Protein AF-A0A916LVH4-F1 (afdb_monomer)

Mean predicted aligned error: 4.31 Å

Nearest PDB structures (foldseek):
  7zjb-assembly1_B  TM=5.124E-01  e=4.356E-02  Streptomyces coelicolor A3(2)
  6thg-assembly1_C  TM=5.258E-01  e=1.642E-01  Homo sapiens
  3idu-assembly1_A  TM=4.384E-01  e=6.915E-01  Pyrococcus furiosus
  2os7-assembly2_C  TM=3.639E-01  e=1.137E+00  Yersinia pestis

Sequence (114 aa):
MDYAFDAPDSLPAGEVAFGLENRGTVAHELIVVGLRPEADVAEILRRDRADSTWRHLRDAPSGILTADSGVRTPGSLLVNLERGKRYLLLCNFQDSDSALTHLHLGMFRVVSAR

Foldseek 3Di:
DAQADPDDQADAAFKDWAKDFAQDQAKWKKWKKWFDPPDDVVVVLVPVPDPPPCPVGIDPTQDMDIDGHRDIGPGTRIDRGDAFIKMKIATQDARDPPGHGSSNVVYMHIHHHD

Solvent-accessible surface area (backbone atoms only — not comparable to full-atom values): 6441 Å² total; per-residue (Å²): 88,75,44,52,65,94,70,68,67,57,45,66,42,39,82,38,76,45,72,52,71,30,69,25,83,56,67,48,43,46,33,45,27,44,44,41,93,86,46,52,66,73,57,45,70,73,51,60,91,42,90,73,72,50,55,90,35,38,52,76,64,72,52,76,47,68,25,48,51,69,30,62,44,94,61,65,52,72,40,76,34,56,70,78,35,41,31,41,38,36,20,79,50,51,93,44,98,86,50,67,34,32,41,78,67,50,13,45,44,67,29,35,17,83

Secondary structure (DSSP, 8-state):
--S-----SEE-SEEEEE--B--SSS-EEEEEEEBPTT--HHHHHHHTTSTTSSGGGBPPP--EEEE-TTPBPSS-EEEEEPTT-EEEEE---BSSTTSPBTTTTT-EEEEEE-

pLDDT: mean 89.81, std 10.64, range [49.0, 97.81]

Radius of gyration: 13.62 Å; Cα contacts (8 Å, |Δi|>4): 247; chains: 1; bounding box: 35×23×38 Å

Structure (mmCIF, N/CA/C/O backbone):
data_AF-A0A916LVH4-F1
#
_entry.id   AF-A0A916LVH4-F1
#
loop_
_atom_site.group_PDB
_atom_site.id
_atom_site.type_symbol
_atom_site.label_atom_id
_atom_site.label_alt_id
_atom_site.label_comp_id
_atom_site.label_asym_id
_atom_site.label_entity_id
_atom_site.label_seq_id
_atom_site.pdbx_PDB_ins_code
_atom_site.Cartn_x
_atom_site.Cartn_y
_atom_site.Cartn_z
_atom_site.occupancy
_atom_site.B_iso_or_equiv
_atom_site.auth_seq_id
_atom_site.auth_comp_id
_atom_site.auth_asym_id
_atom_site.auth_atom_id
_atom_site.pdbx_PDB_model_num
ATOM 1 N N . MET A 1 1 ? 9.308 -12.349 -3.589 1.00 68.94 1 MET A N 1
ATOM 2 C CA . MET A 1 1 ? 8.190 -12.210 -4.548 1.00 68.94 1 MET A CA 1
ATOM 3 C C . MET A 1 1 ? 8.219 -10.776 -5.002 1.00 68.94 1 MET A C 1
ATOM 5 O O . MET A 1 1 ? 8.328 -9.925 -4.132 1.00 68.94 1 MET A O 1
ATOM 9 N N . ASP A 1 2 ? 8.173 -10.533 -6.306 1.00 85.12 2 ASP A N 1
ATOM 10 C CA . ASP A 1 2 ? 8.327 -9.169 -6.817 1.00 85.12 2 ASP A CA 1
ATOM 11 C C . ASP A 1 2 ? 7.045 -8.339 -6.671 1.00 85.12 2 ASP A C 1
ATOM 13 O O . ASP A 1 2 ? 7.126 -7.174 -6.366 1.00 85.12 2 ASP A O 1
ATOM 17 N N . TYR A 1 3 ? 5.835 -8.889 -6.801 1.00 94.44 3 TYR A N 1
ATOM 18 C CA . TYR A 1 3 ? 4.621 -8.043 -6.828 1.00 94.44 3 TYR A CA 1
ATOM 19 C C . TYR A 1 3 ? 3.544 -8.495 -5.845 1.00 94.44 3 TYR A C 1
ATOM 21 O O . TYR A 1 3 ? 2.362 -8.536 -6.174 1.00 94.44 3 TYR A O 1
ATOM 29 N N . ALA A 1 4 ? 3.943 -8.878 -4.631 1.00 95.38 4 ALA A N 1
ATOM 30 C CA . ALA A 1 4 ? 3.010 -9.303 -3.592 1.00 95.38 4 ALA A CA 1
ATOM 31 C C . ALA A 1 4 ? 3.538 -9.001 -2.188 1.00 95.38 4 ALA A C 1
ATOM 33 O O . ALA A 1 4 ? 4.729 -9.159 -1.914 1.00 95.38 4 ALA A O 1
ATOM 34 N N . PHE A 1 5 ? 2.628 -8.650 -1.279 1.00 96.56 5 PHE A N 1
ATOM 35 C CA . PHE A 1 5 ? 2.920 -8.647 0.151 1.00 96.56 5 PHE A CA 1
ATOM 36 C C . PHE A 1 5 ? 2.623 -10.013 0.761 1.00 96.56 5 PHE A C 1
ATOM 38 O O . PHE A 1 5 ? 1.519 -10.544 0.616 1.00 96.56 5 PHE A O 1
ATOM 45 N N . ASP A 1 6 ? 3.593 -10.532 1.505 1.00 96.00 6 ASP A N 1
ATOM 46 C CA . ASP A 1 6 ? 3.391 -11.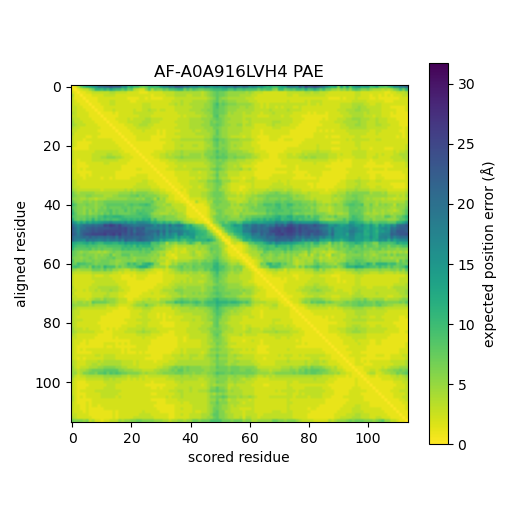630 2.445 1.00 96.00 6 ASP A CA 1
ATOM 47 C C . ASP A 1 6 ? 3.000 -11.038 3.806 1.00 96.00 6 ASP A C 1
ATOM 49 O O . ASP A 1 6 ? 3.845 -10.606 4.590 1.00 96.00 6 ASP A O 1
ATOM 53 N N . ALA A 1 7 ? 1.693 -10.909 4.033 1.00 94.44 7 ALA A N 1
ATOM 54 C CA . ALA A 1 7 ? 1.120 -10.327 5.241 1.00 94.44 7 ALA A CA 1
ATOM 55 C C . ALA A 1 7 ? -0.137 -11.109 5.666 1.00 94.44 7 ALA A C 1
ATOM 57 O O . ALA A 1 7 ? -0.854 -11.631 4.805 1.00 94.44 7 ALA A O 1
ATOM 58 N N . PRO A 1 8 ? -0.433 -11.190 6.977 1.00 96.19 8 PRO A N 1
ATOM 59 C CA . PRO A 1 8 ? -1.606 -11.904 7.471 1.00 96.19 8 PRO A CA 1
ATOM 60 C C . PRO A 1 8 ? -2.904 -11.195 7.065 1.00 96.19 8 PRO A C 1
ATOM 62 O O . PRO A 1 8 ? -2.932 -9.981 6.895 1.00 96.19 8 PRO A O 1
ATOM 65 N N . ASP A 1 9 ? -4.016 -11.930 7.018 1.00 96.31 9 ASP A N 1
ATOM 66 C CA . ASP A 1 9 ? -5.343 -11.361 6.701 1.00 96.31 9 ASP A CA 1
ATOM 67 C C . ASP A 1 9 ? -5.893 -10.440 7.803 1.00 96.31 9 ASP A C 1
ATOM 69 O O . ASP A 1 9 ? -6.866 -9.704 7.617 1.00 96.31 9 ASP A O 1
ATOM 73 N N . SER A 1 10 ? -5.282 -10.483 8.985 1.00 97.50 10 SER A N 1
ATOM 74 C CA . SER A 1 10 ? -5.716 -9.708 10.136 1.00 97.50 10 SER A CA 1
ATOM 75 C C . SER A 1 10 ? -4.554 -9.316 11.033 1.00 97.50 10 SER A C 1
ATOM 77 O O . SER A 1 10 ? -3.638 -10.115 11.230 1.00 97.50 10 SER A O 1
ATOM 79 N N . LEU A 1 11 ? -4.667 -8.145 11.646 1.00 97.69 11 LEU A N 1
ATOM 80 C CA . LEU A 1 11 ? -3.723 -7.585 12.606 1.00 97.69 11 LEU A CA 1
ATOM 81 C C . LEU A 1 11 ? -4.459 -7.207 13.900 1.00 97.69 11 LEU A C 1
ATOM 83 O O . LEU A 1 11 ? -5.676 -6.999 13.859 1.00 97.69 11 LEU A O 1
ATOM 87 N N . PRO A 1 12 ? -3.761 -7.119 15.045 1.00 97.75 12 PRO A N 1
ATOM 88 C CA . PRO A 1 12 ? -4.353 -6.560 16.251 1.00 97.75 12 PRO A CA 1
ATOM 89 C C . PRO A 1 12 ? -4.731 -5.089 16.037 1.00 97.75 12 PRO A C 1
ATOM 91 O O . PRO A 1 12 ? -4.013 -4.342 15.375 1.00 97.75 12 PRO A O 1
ATOM 94 N N . ALA A 1 13 ? -5.853 -4.666 16.609 1.00 97.81 13 ALA A N 1
ATOM 95 C CA . ALA A 1 13 ? -6.185 -3.251 16.736 1.00 97.81 13 ALA A CA 1
ATOM 96 C C . ALA A 1 13 ? -5.252 -2.538 17.737 1.00 97.81 13 ALA A C 1
ATOM 98 O O . ALA A 1 13 ? -4.738 -3.158 18.670 1.00 97.81 13 ALA A O 1
ATOM 99 N N . GLY A 1 14 ? -5.105 -1.221 17.588 1.00 97.62 14 GLY A N 1
ATOM 100 C CA . GLY A 1 14 ? -4.181 -0.386 18.359 1.00 97.62 14 GLY A CA 1
ATOM 101 C C . GLY A 1 14 ? -2.903 -0.060 17.587 1.00 97.62 14 GLY A C 1
ATOM 102 O O . GLY A 1 14 ? -2.865 -0.157 16.362 1.00 97.62 14 GLY A O 1
ATOM 103 N N . GLU A 1 15 ? -1.857 0.357 18.298 1.00 97.62 15 GLU A N 1
ATOM 104 C CA . GLU A 1 15 ? -0.578 0.712 17.681 1.00 97.62 15 GLU A CA 1
ATOM 105 C C . GLU A 1 15 ? 0.138 -0.531 17.138 1.00 97.62 15 GLU A C 1
ATOM 107 O O . GLU A 1 15 ? 0.475 -1.456 17.878 1.00 97.62 15 GLU A O 1
ATOM 112 N N . VAL A 1 16 ? 0.374 -0.541 15.826 1.00 97.31 16 VAL A N 1
ATOM 113 C CA . VAL A 1 16 ? 1.091 -1.600 15.118 1.00 97.31 16 VAL A CA 1
ATOM 114 C C . VAL A 1 16 ? 2.301 -1.005 14.413 1.00 97.31 16 VAL A C 1
ATOM 116 O O . VAL A 1 16 ? 2.194 -0.019 13.683 1.00 97.31 16 VAL A O 1
ATOM 119 N N . ALA A 1 17 ? 3.454 -1.638 14.615 1.00 96.75 17 ALA A N 1
ATOM 120 C CA . ALA A 1 17 ? 4.684 -1.326 13.905 1.00 96.75 17 ALA A CA 1
ATOM 121 C C . ALA A 1 17 ? 4.777 -2.159 12.623 1.00 96.75 17 ALA A C 1
ATOM 123 O O . ALA A 1 17 ? 4.926 -3.381 12.666 1.00 96.75 17 ALA A O 1
ATOM 124 N N . PHE A 1 18 ? 4.712 -1.490 11.477 1.00 97.31 18 PHE A N 1
ATOM 125 C CA . PHE A 1 18 ? 4.943 -2.096 10.173 1.00 97.31 18 PHE A CA 1
ATOM 126 C C . PHE A 1 18 ? 6.422 -1.993 9.810 1.00 97.31 18 PHE A C 1
ATOM 128 O O . PHE A 1 18 ? 7.017 -0.925 9.924 1.00 97.31 18 PHE A O 1
ATOM 135 N N . GLY A 1 19 ? 7.007 -3.092 9.341 1.00 97.12 19 GLY A N 1
ATOM 136 C CA . GLY A 1 19 ? 8.325 -3.116 8.710 1.00 97.12 19 GLY A CA 1
ATOM 137 C C . GLY A 1 19 ? 8.216 -3.629 7.279 1.00 97.12 19 GLY A C 1
ATOM 138 O O . GLY A 1 19 ? 7.256 -4.323 6.944 1.00 97.12 19 GLY A O 1
ATOM 139 N N . LEU A 1 20 ? 9.205 -3.307 6.446 1.00 97.50 20 LEU A N 1
ATOM 140 C CA . LEU A 1 20 ? 9.278 -3.789 5.071 1.00 97.50 20 LEU A CA 1
ATOM 141 C C . LEU A 1 20 ? 10.603 -4.524 4.850 1.00 97.50 20 LEU A C 1
ATOM 143 O O . LEU A 1 20 ? 11.682 -3.976 5.065 1.00 97.50 20 LEU A O 1
ATOM 147 N N . GLU A 1 21 ? 10.516 -5.779 4.418 1.00 97.69 21 GLU A N 1
ATOM 148 C CA . GLU A 1 21 ? 11.648 -6.556 3.918 1.00 97.69 21 GLU A CA 1
ATOM 149 C C . GLU A 1 21 ? 11.383 -6.913 2.463 1.00 97.69 21 GLU A C 1
ATOM 151 O O . GLU A 1 21 ? 10.462 -7.669 2.151 1.00 97.69 21 GLU A O 1
ATOM 156 N N . ASN A 1 22 ? 12.201 -6.365 1.575 1.00 97.69 22 ASN A N 1
ATOM 157 C CA . ASN A 1 22 ? 12.095 -6.616 0.157 1.00 97.69 22 ASN A CA 1
ATOM 158 C C . ASN A 1 22 ? 12.925 -7.851 -0.225 1.00 97.69 22 ASN A C 1
ATOM 160 O O . ASN A 1 22 ? 14.152 -7.815 -0.254 1.00 97.69 22 ASN A O 1
ATOM 164 N N . ARG A 1 23 ? 12.231 -8.951 -0.537 1.00 96.50 23 ARG A N 1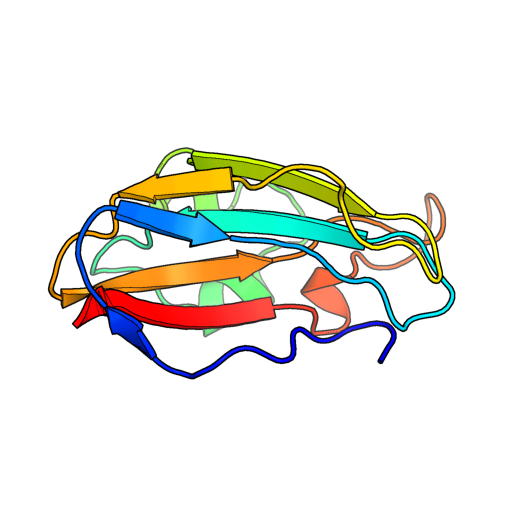
ATOM 165 C CA . ARG A 1 23 ? 12.812 -10.201 -1.071 1.00 96.50 23 ARG A CA 1
ATOM 166 C C . ARG A 1 23 ? 12.611 -10.349 -2.586 1.00 96.50 23 ARG A C 1
ATOM 168 O O . ARG A 1 23 ? 12.636 -11.469 -3.099 1.00 96.50 23 ARG A O 1
ATOM 175 N N . GLY A 1 24 ? 12.248 -9.265 -3.260 1.00 95.25 24 GLY A N 1
ATOM 176 C CA . GLY A 1 24 ? 12.140 -9.161 -4.708 1.00 95.25 24 GLY A CA 1
ATOM 177 C C . GLY A 1 24 ? 13.432 -8.644 -5.337 1.00 95.25 24 GLY A C 1
ATOM 178 O O . GLY A 1 24 ? 14.473 -8.569 -4.685 1.00 95.25 24 GLY A O 1
ATOM 179 N N . THR A 1 25 ? 13.334 -8.316 -6.618 1.00 96.38 25 THR A N 1
ATOM 180 C CA . THR A 1 25 ? 14.424 -7.888 -7.503 1.00 96.38 25 THR A CA 1
ATOM 181 C C . THR A 1 25 ? 14.311 -6.425 -7.937 1.00 96.38 25 THR A C 1
ATOM 183 O O . THR A 1 25 ? 15.254 -5.885 -8.513 1.00 96.38 25 THR A O 1
ATOM 186 N N . VAL A 1 26 ? 13.193 -5.762 -7.626 1.00 96.69 26 VAL A N 1
ATOM 187 C CA . VAL A 1 26 ? 12.945 -4.335 -7.886 1.00 96.69 26 VAL A CA 1
ATOM 188 C C . VAL A 1 26 ? 12.648 -3.604 -6.573 1.00 96.69 26 VAL A C 1
ATOM 190 O O . VAL A 1 26 ? 12.444 -4.241 -5.540 1.00 96.69 26 VAL A O 1
ATOM 193 N N . ALA A 1 27 ? 12.681 -2.270 -6.568 1.00 97.12 27 ALA A N 1
ATOM 194 C CA . ALA A 1 27 ? 12.363 -1.490 -5.371 1.00 97.12 27 ALA A CA 1
ATOM 195 C C . ALA A 1 27 ? 10.861 -1.539 -5.061 1.00 97.12 27 ALA A C 1
ATOM 197 O O . ALA A 1 27 ? 10.041 -1.513 -5.976 1.00 97.12 27 ALA A O 1
ATOM 198 N N . HIS A 1 28 ? 10.503 -1.534 -3.777 1.00 97.81 28 HIS A N 1
ATOM 199 C CA . HIS A 1 28 ? 9.109 -1.513 -3.336 1.00 97.81 28 HIS A CA 1
ATOM 200 C C . HIS A 1 28 ? 8.859 -0.484 -2.250 1.00 97.81 28 HIS A C 1
ATOM 202 O O . HIS A 1 28 ? 9.756 -0.092 -1.502 1.00 97.81 28 HIS A O 1
ATOM 208 N N . GLU A 1 29 ? 7.592 -0.114 -2.131 1.00 96.44 29 GLU A N 1
ATOM 209 C CA . GLU A 1 29 ? 7.074 0.682 -1.033 1.00 96.44 29 GLU A CA 1
ATOM 210 C C . GLU A 1 29 ? 5.939 -0.053 -0.319 1.00 96.44 29 GLU A C 1
ATOM 212 O O . GLU A 1 29 ? 5.216 -0.845 -0.920 1.00 96.44 29 GLU A O 1
ATOM 217 N N . LEU A 1 30 ? 5.782 0.233 0.967 1.00 96.94 30 LEU A N 1
ATOM 218 C CA . LEU A 1 30 ? 4.614 -0.108 1.756 1.00 96.94 30 LEU A CA 1
ATOM 219 C C . LEU A 1 30 ? 3.900 1.188 2.120 1.00 96.94 30 LEU A C 1
ATOM 221 O O . LEU A 1 30 ? 4.406 1.984 2.915 1.00 96.94 30 LEU A O 1
ATOM 225 N N . ILE A 1 31 ? 2.700 1.354 1.575 1.00 94.81 31 ILE A N 1
ATOM 226 C CA . ILE A 1 31 ? 1.748 2.380 1.985 1.00 94.81 31 ILE A CA 1
ATOM 227 C C . ILE A 1 31 ? 0.609 1.693 2.735 1.0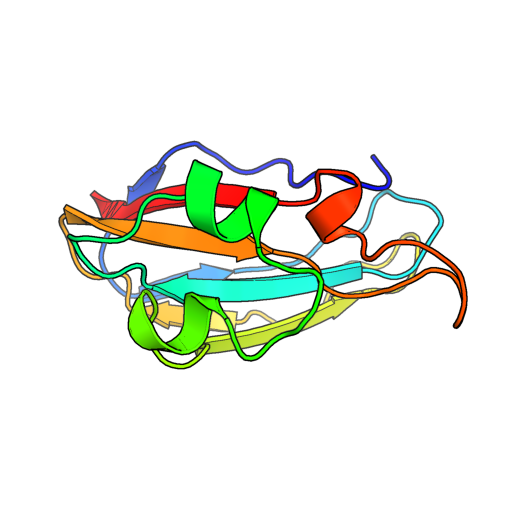0 94.81 31 ILE A C 1
ATOM 229 O O . ILE A 1 31 ? 0.035 0.718 2.249 1.00 94.81 31 ILE A O 1
ATOM 233 N N . VAL A 1 32 ? 0.265 2.224 3.910 1.00 95.44 32 VAL A N 1
ATOM 234 C CA . VAL A 1 32 ? -0.876 1.767 4.715 1.00 95.44 32 VAL A CA 1
ATOM 235 C C . VAL A 1 32 ? -1.981 2.814 4.647 1.00 95.44 32 VAL A C 1
ATOM 237 O O . VAL A 1 32 ? -1.778 3.967 5.041 1.00 95.44 32 VAL A O 1
ATOM 240 N N . VAL A 1 33 ? -3.158 2.420 4.157 1.00 92.62 33 VAL A N 1
ATOM 241 C CA . VAL A 1 33 ? -4.345 3.287 4.117 1.00 92.62 33 VAL A CA 1
ATOM 242 C C . VAL A 1 33 ? -5.526 2.623 4.811 1.00 92.62 33 VAL A C 1
ATOM 244 O O . VAL A 1 33 ? -5.835 1.457 4.566 1.00 92.62 33 VAL A O 1
ATOM 247 N N . GLY A 1 34 ? -6.208 3.375 5.672 1.00 94.06 34 GLY A N 1
ATOM 248 C CA . GLY A 1 34 ? -7.506 2.971 6.201 1.00 94.06 34 GLY A CA 1
ATOM 249 C C . GLY A 1 34 ? -8.565 3.044 5.106 1.00 94.06 34 GLY A C 1
ATOM 250 O O . GLY A 1 34 ? -8.607 4.002 4.331 1.00 94.06 34 GLY A O 1
ATOM 251 N N . LEU A 1 35 ? -9.407 2.018 5.021 1.00 93.12 35 LEU A N 1
ATOM 252 C CA . LEU A 1 35 ? -10.536 1.976 4.101 1.00 93.12 35 LEU A CA 1
ATOM 253 C C . LEU A 1 35 ? -11.800 2.446 4.814 1.00 93.12 35 LEU A C 1
ATOM 255 O O . LEU A 1 35 ? -12.069 2.060 5.957 1.00 93.12 35 LEU A O 1
ATOM 259 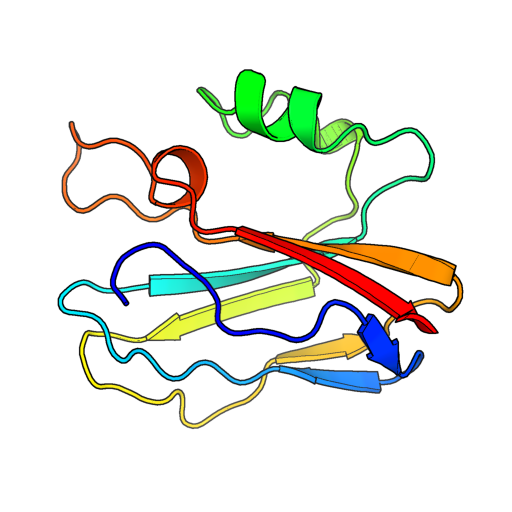N N . ARG A 1 36 ? -12.604 3.248 4.119 1.00 91.94 36 ARG A N 1
ATOM 260 C CA . ARG A 1 36 ? -13.935 3.609 4.605 1.00 91.94 36 ARG A CA 1
ATOM 261 C C . ARG A 1 36 ? -14.886 2.408 4.523 1.00 91.94 36 ARG A C 1
ATOM 263 O O . ARG A 1 36 ? -14.642 1.495 3.727 1.00 91.94 36 ARG A O 1
ATOM 270 N N . PRO A 1 37 ? -15.961 2.365 5.329 1.00 89.31 37 PRO A N 1
ATOM 271 C CA . PRO A 1 37 ? -16.905 1.247 5.320 1.00 89.31 37 PRO A CA 1
ATOM 272 C C . PRO A 1 37 ? -17.439 0.901 3.923 1.00 89.31 37 PRO A C 1
ATOM 274 O O . PRO A 1 37 ? -17.512 -0.274 3.571 1.00 89.31 37 PRO A O 1
ATOM 277 N N . GLU A 1 38 ? -17.728 1.921 3.118 1.00 87.81 38 GLU A N 1
ATOM 278 C CA . GLU A 1 38 ? -18.254 1.837 1.754 1.00 87.81 38 GLU A CA 1
ATOM 279 C C . GLU A 1 38 ? -17.225 1.412 0.694 1.00 87.81 38 GLU A C 1
ATOM 281 O O . GLU A 1 38 ? -17.590 1.187 -0.456 1.00 87.81 38 GLU A O 1
ATOM 286 N N . ALA A 1 39 ? -15.942 1.300 1.050 1.00 88.38 39 ALA A N 1
ATOM 287 C CA . ALA A 1 39 ? -14.891 0.980 0.096 1.00 88.38 39 ALA A CA 1
ATOM 288 C C . ALA A 1 39 ? -15.017 -0.456 -0.444 1.00 88.38 39 ALA A C 1
ATOM 290 O O . ALA A 1 39 ? -14.852 -1.435 0.301 1.00 88.38 39 ALA A O 1
ATOM 291 N N . ASP A 1 40 ? -15.225 -0.578 -1.757 1.00 84.88 40 ASP A N 1
ATOM 292 C CA . ASP A 1 40 ? -15.030 -1.822 -2.500 1.00 84.88 40 ASP A CA 1
ATOM 293 C C . ASP A 1 40 ? -13.593 -1.887 -3.036 1.00 84.88 40 ASP A C 1
ATOM 295 O O . ASP A 1 40 ? -13.194 -1.140 -3.928 1.00 84.88 40 ASP A O 1
ATOM 299 N N . VAL A 1 41 ? -12.803 -2.817 -2.500 1.00 76.44 41 VAL A N 1
ATOM 300 C CA . VAL A 1 41 ? -11.407 -3.018 -2.912 1.00 76.44 41 VAL A CA 1
ATOM 301 C C . VAL A 1 41 ? -11.321 -3.459 -4.373 1.00 76.44 41 VAL A C 1
ATOM 303 O O . VAL A 1 41 ? -10.416 -3.032 -5.084 1.00 76.44 41 VAL A O 1
ATOM 306 N N . ALA A 1 42 ? -12.281 -4.248 -4.862 1.00 78.06 42 ALA A N 1
ATOM 307 C CA . ALA A 1 42 ? -12.303 -4.642 -6.266 1.00 78.06 42 ALA A CA 1
ATOM 308 C C . ALA A 1 42 ? -12.594 -3.445 -7.186 1.00 78.06 42 ALA A C 1
ATOM 310 O O . ALA A 1 42 ? -12.146 -3.413 -8.330 1.00 78.06 42 ALA A O 1
ATOM 311 N N . GLU A 1 43 ? -13.346 -2.446 -6.722 1.00 77.06 43 GLU A N 1
ATOM 312 C CA . GLU A 1 43 ? -13.533 -1.180 -7.435 1.00 77.06 43 GLU A CA 1
ATOM 313 C C . GLU A 1 43 ? -12.269 -0.315 -7.411 1.00 77.06 43 GLU A C 1
ATOM 315 O O . GLU A 1 43 ? -11.891 0.203 -8.462 1.00 77.06 43 GLU A O 1
ATOM 320 N N . ILE A 1 44 ? -11.589 -0.222 -6.262 1.00 75.25 44 ILE A N 1
ATOM 321 C CA . ILE A 1 44 ? -10.308 0.491 -6.120 1.00 75.25 44 ILE A CA 1
ATOM 322 C C . ILE A 1 44 ? -9.300 -0.036 -7.149 1.00 75.25 44 ILE A C 1
ATOM 324 O O . ILE A 1 44 ? -8.792 0.728 -7.965 1.00 75.25 44 ILE A O 1
ATOM 328 N N . LEU A 1 45 ? -9.102 -1.355 -7.194 1.00 73.12 45 LEU A N 1
ATOM 329 C CA . LEU A 1 45 ? -8.138 -2.004 -8.090 1.00 73.12 45 LEU A CA 1
ATOM 330 C C . LEU A 1 45 ? -8.502 -1.889 -9.577 1.00 73.12 45 LEU A C 1
ATOM 332 O O . LEU A 1 45 ? -7.624 -1.900 -10.433 1.00 73.12 45 LEU A O 1
ATOM 336 N N . ARG A 1 46 ? -9.794 -1.770 -9.909 1.00 70.38 46 ARG A N 1
ATOM 337 C CA . ARG A 1 46 ? -10.249 -1.579 -11.298 1.00 70.38 46 ARG A CA 1
ATOM 338 C C . ARG A 1 46 ? -10.073 -0.144 -11.795 1.00 70.38 46 ARG A C 1
ATOM 340 O O . ARG A 1 46 ? -10.027 0.062 -13.007 1.00 70.38 46 ARG A O 1
ATOM 347 N N . ARG A 1 47 ? -10.052 0.846 -10.896 1.00 64.12 47 ARG A N 1
ATOM 348 C CA . ARG A 1 47 ? -10.089 2.279 -11.243 1.00 64.12 47 ARG A CA 1
ATOM 349 C C . ARG A 1 47 ? -8.737 2.986 -11.171 1.00 64.12 47 ARG A C 1
ATOM 351 O O . ARG A 1 47 ? -8.639 4.114 -11.649 1.00 64.12 47 ARG A O 1
ATOM 358 N N . ASP A 1 48 ? -7.699 2.334 -10.660 1.00 62.25 48 ASP A N 1
ATOM 359 C CA . ASP A 1 48 ? -6.438 2.979 -10.274 1.00 62.25 48 ASP A CA 1
ATOM 360 C C . ASP A 1 48 ? -5.497 3.410 -11.422 1.00 62.25 48 ASP A C 1
ATOM 362 O O . ASP A 1 48 ? -4.321 3.673 -11.213 1.00 62.25 48 ASP A O 1
ATOM 366 N N . ARG A 1 49 ? -5.999 3.626 -12.648 1.00 53.91 49 ARG A N 1
ATOM 367 C CA . ARG A 1 49 ? -5.210 4.301 -13.705 1.00 53.91 49 ARG A CA 1
ATOM 368 C C . ARG A 1 49 ? -4.849 5.757 -13.371 1.00 53.91 49 ARG A C 1
ATOM 370 O O . ARG A 1 49 ? -4.067 6.365 -14.094 1.00 53.91 49 ARG A O 1
ATOM 377 N N . ALA A 1 50 ? -5.425 6.319 -12.310 1.00 49.00 50 ALA A N 1
ATOM 378 C CA . ALA A 1 50 ? -5.074 7.622 -11.770 1.00 49.00 50 ALA A CA 1
ATOM 379 C C . ALA A 1 50 ? -5.388 7.673 -10.266 1.00 49.00 50 ALA A C 1
ATOM 381 O O . ALA A 1 50 ? -6.530 7.442 -9.855 1.00 49.00 50 ALA A O 1
ATOM 382 N N . ASP A 1 51 ? -4.387 8.080 -9.484 1.00 54.59 51 ASP A N 1
ATOM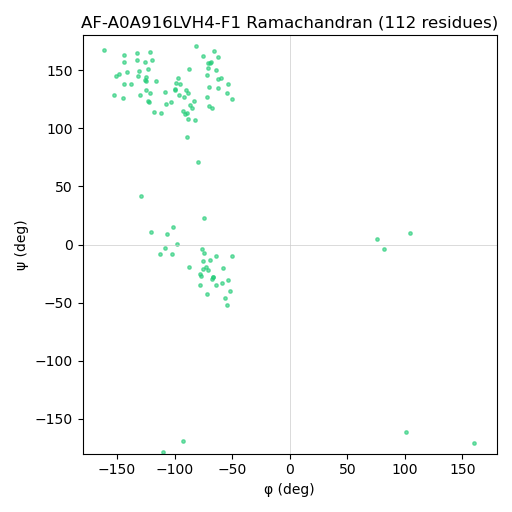 383 C CA . ASP A 1 51 ? -4.332 8.257 -8.016 1.00 54.59 51 ASP A CA 1
ATOM 384 C C . ASP A 1 51 ? -5.505 9.089 -7.416 1.00 54.59 51 ASP A C 1
ATOM 386 O O . ASP A 1 51 ? -5.718 9.172 -6.204 1.00 54.59 51 ASP A O 1
ATOM 390 N N . SER A 1 52 ? -6.323 9.726 -8.262 1.00 57.41 52 SER A N 1
ATOM 391 C CA . SER A 1 52 ? -7.468 10.555 -7.871 1.00 57.41 52 SER A CA 1
ATOM 392 C C . SER A 1 52 ? -8.785 9.792 -7.682 1.00 57.41 52 SER A C 1
ATOM 394 O O . SER A 1 52 ? -9.681 10.305 -7.007 1.00 57.41 52 SER A O 1
ATOM 396 N N . THR A 1 53 ? -8.938 8.586 -8.234 1.00 64.06 53 THR A N 1
ATOM 397 C CA . THR A 1 53 ? -10.272 7.974 -8.408 1.00 64.06 53 THR A CA 1
ATOM 398 C C . THR A 1 53 ? -10.881 7.387 -7.135 1.00 64.06 53 THR A C 1
ATOM 400 O O . THR A 1 53 ? -12.103 7.396 -6.996 1.00 64.06 53 THR A O 1
ATOM 403 N N . TRP A 1 54 ? -10.074 6.951 -6.164 1.00 73.44 54 TRP A N 1
ATOM 404 C CA . TRP A 1 54 ? -10.566 6.305 -4.938 1.00 73.44 54 TRP A CA 1
ATOM 405 C C . TRP A 1 54 ? -10.179 7.029 -3.645 1.00 73.44 54 TRP A C 1
ATOM 407 O O . TRP A 1 54 ? -10.422 6.518 -2.553 1.00 73.44 54 TRP A O 1
ATOM 417 N N . ARG A 1 55 ? -9.649 8.260 -3.727 1.00 77.50 55 ARG A N 1
ATOM 418 C CA . ARG A 1 55 ? -9.318 9.073 -2.534 1.00 77.50 55 ARG A CA 1
ATOM 419 C C . ARG A 1 55 ? -10.503 9.233 -1.575 1.00 77.50 55 ARG A C 1
ATOM 421 O O . ARG A 1 55 ? -10.297 9.342 -0.376 1.00 77.50 55 ARG A O 1
ATOM 428 N N . HIS A 1 56 ? -11.732 9.228 -2.093 1.00 79.31 56 HIS A N 1
ATOM 429 C CA . HIS A 1 56 ? -12.957 9.331 -1.298 1.00 79.31 56 HIS A CA 1
ATOM 430 C C . HIS A 1 56 ? -13.330 8.039 -0.552 1.00 79.31 56 HIS A C 1
ATOM 432 O O . HIS A 1 56 ? -14.151 8.108 0.351 1.00 79.31 56 HIS A O 1
ATOM 438 N N . LEU A 1 57 ? -12.727 6.895 -0.898 1.00 82.75 57 LEU A N 1
ATOM 439 C CA . LEU A 1 57 ? -12.956 5.582 -0.278 1.00 82.75 57 LEU A CA 1
ATOM 440 C C . LEU A 1 57 ? -11.895 5.237 0.781 1.00 82.75 57 LEU A C 1
ATOM 442 O O . LEU A 1 57 ? -11.941 4.162 1.380 1.00 82.75 57 LEU A O 1
ATOM 446 N N . ARG A 1 58 ? -10.933 6.134 1.023 1.00 82.31 58 ARG A N 1
ATOM 447 C CA . ARG A 1 58 ? -9.838 5.931 1.977 1.00 82.31 58 ARG A CA 1
ATOM 448 C C . ARG A 1 58 ? -9.621 7.117 2.902 1.00 82.31 58 ARG A C 1
ATOM 450 O O . ARG A 1 58 ? -10.082 8.230 2.643 1.00 82.31 58 ARG A O 1
ATOM 457 N N . ASP A 1 59 ? -8.880 6.863 3.967 1.00 86.56 59 ASP A N 1
ATOM 458 C CA . ASP A 1 59 ? -8.257 7.901 4.779 1.00 86.56 59 ASP A CA 1
ATOM 459 C C . ASP A 1 59 ? -6.951 8.386 4.140 1.00 86.56 59 ASP A C 1
ATOM 461 O O . ASP A 1 59 ? -6.434 7.795 3.186 1.00 86.56 59 ASP A O 1
ATOM 465 N N . ALA A 1 60 ? -6.380 9.459 4.687 1.00 81.75 60 ALA A N 1
ATOM 466 C CA . ALA A 1 60 ? -5.013 9.834 4.353 1.00 81.75 60 ALA A CA 1
ATOM 467 C C . ALA A 1 60 ? -4.038 8.691 4.723 1.00 81.75 60 ALA A C 1
ATOM 469 O O . ALA A 1 60 ? -4.244 8.037 5.751 1.00 81.75 60 ALA A O 1
ATOM 470 N N . PRO A 1 61 ? -2.983 8.438 3.921 1.00 80.56 61 PRO A N 1
ATOM 471 C CA . PRO A 1 61 ? -1.943 7.483 4.288 1.00 80.56 61 PRO A CA 1
ATOM 472 C C . PRO A 1 61 ? -1.351 7.785 5.658 1.00 80.56 61 PRO A C 1
ATOM 474 O O . PRO A 1 61 ? -1.052 8.939 5.964 1.00 80.56 61 PRO A O 1
ATOM 477 N N . SER A 1 62 ? -1.125 6.740 6.450 1.00 79.19 62 SER A N 1
ATOM 478 C CA . SER A 1 62 ? -0.449 6.879 7.744 1.00 79.19 62 SER A CA 1
ATOM 479 C C . SER A 1 62 ? 1.061 7.093 7.591 1.00 79.19 62 SER A C 1
ATOM 481 O O . SER A 1 62 ? 1.700 7.628 8.490 1.00 79.19 62 SER A O 1
ATOM 483 N N . GLY A 1 63 ? 1.625 6.712 6.442 1.00 86.31 63 GLY A N 1
ATOM 484 C CA . GLY A 1 63 ? 3.017 6.932 6.069 1.00 86.31 63 GLY A CA 1
ATOM 485 C C . GLY A 1 63 ? 3.457 5.985 4.954 1.00 86.31 63 GLY A C 1
ATOM 486 O O . GLY A 1 63 ? 2.632 5.281 4.366 1.00 86.31 63 GLY A O 1
ATOM 487 N N . ILE A 1 64 ? 4.759 5.990 4.679 1.00 93.12 64 ILE A N 1
ATOM 488 C CA . ILE A 1 64 ? 5.400 5.197 3.630 1.00 93.12 64 ILE A CA 1
ATOM 489 C C . ILE A 1 64 ? 6.707 4.597 4.155 1.00 93.12 64 ILE A C 1
ATOM 491 O O . ILE A 1 64 ? 7.476 5.268 4.845 1.00 93.12 64 ILE A O 1
ATOM 495 N N . LEU A 1 65 ? 6.961 3.339 3.813 1.00 96.50 65 LEU A N 1
ATOM 496 C CA . LEU A 1 65 ? 8.283 2.720 3.894 1.00 96.50 65 LEU A CA 1
ATOM 497 C C . LEU A 1 65 ? 8.727 2.346 2.490 1.00 96.50 65 LEU A C 1
ATOM 499 O O . LEU A 1 65 ? 7.911 1.853 1.723 1.00 96.50 65 LEU A O 1
ATOM 503 N N . THR A 1 66 ? 10.003 2.523 2.171 1.00 96.75 66 THR A N 1
ATOM 504 C CA . THR A 1 66 ? 10.583 2.110 0.889 1.00 96.75 66 THR A CA 1
ATOM 505 C C . THR A 1 66 ? 11.773 1.191 1.132 1.00 96.75 66 THR A C 1
ATOM 507 O O . THR A 1 66 ? 12.504 1.358 2.109 1.00 96.75 66 THR A O 1
ATOM 510 N N . ALA A 1 67 ? 11.959 0.197 0.269 1.00 97.31 67 ALA A N 1
ATOM 511 C CA . ALA A 1 67 ? 13.071 -0.739 0.341 1.00 97.31 67 ALA A CA 1
ATOM 512 C C . ALA A 1 67 ? 13.538 -1.139 -1.061 1.00 97.31 67 ALA A C 1
ATOM 514 O O . ALA A 1 67 ? 12.754 -1.652 -1.866 1.00 97.31 67 ALA A O 1
ATOM 515 N N . ASP A 1 68 ? 14.832 -0.961 -1.321 1.00 97.25 68 ASP A N 1
ATOM 516 C CA . ASP A 1 68 ? 15.488 -1.504 -2.511 1.00 97.25 68 ASP A CA 1
ATOM 517 C C . ASP A 1 68 ? 15.511 -3.039 -2.486 1.00 97.25 68 ASP A C 1
ATOM 519 O O . ASP A 1 68 ? 15.270 -3.675 -1.454 1.00 97.25 68 ASP A O 1
ATOM 523 N N . SER A 1 69 ? 15.820 -3.644 -3.633 1.00 96.94 69 SER A N 1
ATOM 524 C CA . SER A 1 69 ? 15.963 -5.095 -3.780 1.00 96.94 69 SER A CA 1
ATOM 525 C C . SER A 1 69 ? 16.892 -5.685 -2.711 1.00 96.94 69 SER A C 1
ATOM 527 O O . SER A 1 69 ? 18.047 -5.279 -2.580 1.00 96.94 69 SER A O 1
ATOM 529 N N . GLY A 1 70 ? 16.406 -6.684 -1.971 1.00 96.50 70 GLY A N 1
ATOM 530 C CA . GLY A 1 70 ? 17.173 -7.375 -0.930 1.00 96.50 70 GLY A CA 1
ATOM 531 C C . GLY A 1 70 ? 17.337 -6.598 0.381 1.00 96.50 70 GLY A C 1
ATOM 532 O O . GLY A 1 70 ? 18.051 -7.064 1.271 1.00 96.50 70 GLY A O 1
ATOM 533 N N . VAL A 1 71 ? 16.706 -5.428 0.525 1.00 97.50 71 VAL A N 1
ATOM 534 C CA . VAL A 1 71 ? 16.851 -4.566 1.705 1.00 97.50 71 VAL A CA 1
ATOM 535 C C . VAL A 1 71 ? 15.687 -4.753 2.678 1.00 97.50 71 VAL A C 1
ATOM 537 O O . VAL A 1 71 ? 14.5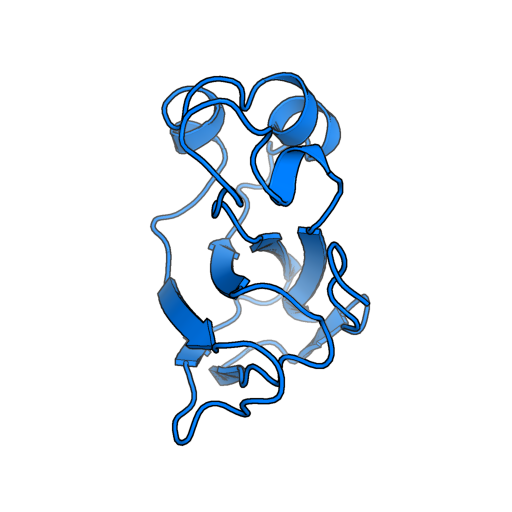17 -4.821 2.300 1.00 97.50 71 VAL A O 1
ATOM 540 N N . ARG A 1 72 ? 16.013 -4.777 3.975 1.00 96.69 72 ARG A N 1
ATOM 541 C CA . ARG A 1 72 ? 15.053 -4.572 5.064 1.00 96.69 72 ARG A CA 1
ATOM 542 C C . ARG A 1 72 ? 15.162 -3.138 5.567 1.00 96.69 72 ARG A C 1
ATOM 544 O O . ARG A 1 72 ? 16.265 -2.664 5.835 1.00 96.69 72 ARG A O 1
ATOM 551 N N . THR A 1 73 ? 14.028 -2.467 5.740 1.00 93.94 73 THR A N 1
ATOM 552 C CA . THR A 1 73 ? 14.009 -1.107 6.280 1.00 93.94 73 THR A CA 1
ATOM 553 C C . THR A 1 73 ? 14.565 -1.079 7.705 1.00 93.94 73 THR A C 1
ATOM 555 O O . THR A 1 73 ? 14.171 -1.910 8.525 1.00 93.94 73 THR A O 1
ATOM 558 N N . PRO A 1 74 ? 15.441 -0.117 8.046 1.00 88.44 74 PRO A N 1
ATOM 559 C CA . PRO A 1 74 ? 15.998 -0.011 9.395 1.00 88.44 74 PRO A CA 1
ATOM 560 C C . PRO A 1 74 ? 14.977 0.505 10.422 1.00 88.44 74 PRO A C 1
ATOM 562 O O . PRO A 1 74 ? 15.172 0.329 11.621 1.00 88.44 74 PRO A O 1
ATOM 565 N N . GLY A 1 75 ? 13.904 1.154 9.959 1.00 91.44 75 GLY A N 1
ATOM 566 C CA . GLY A 1 75 ? 12.830 1.694 10.787 1.00 91.44 75 GLY A CA 1
ATOM 567 C C . GLY A 1 75 ? 11.510 0.945 10.634 1.00 91.44 75 GLY A C 1
ATOM 568 O O . GLY A 1 75 ? 11.385 -0.020 9.874 1.00 91.44 75 GLY A O 1
ATOM 569 N N . SER A 1 76 ? 10.509 1.434 11.359 1.00 95.19 76 SER A N 1
ATOM 570 C CA . SER A 1 76 ? 9.134 0.954 11.282 1.00 95.19 76 SER A CA 1
ATOM 571 C C . SER A 1 76 ? 8.167 2.120 11.138 1.00 95.19 76 SER A C 1
ATOM 573 O O . SER A 1 76 ? 8.413 3.211 11.651 1.00 95.19 76 SER A O 1
ATOM 575 N N . LEU A 1 77 ? 7.056 1.871 10.454 1.00 95.19 77 LEU A N 1
ATOM 576 C CA . LEU A 1 77 ? 5.927 2.782 10.382 1.00 95.19 77 LEU A CA 1
ATOM 577 C C . LEU A 1 77 ? 4.941 2.420 11.495 1.00 95.19 77 LEU A C 1
ATO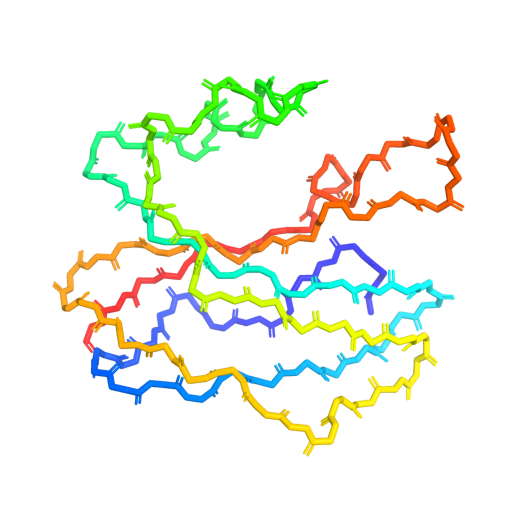M 579 O O . LEU A 1 77 ? 4.375 1.328 11.483 1.00 95.19 77 LEU A O 1
ATOM 583 N N . LEU A 1 78 ? 4.746 3.323 12.456 1.00 95.69 78 LEU A N 1
ATOM 584 C CA . LEU A 1 78 ? 3.737 3.159 13.501 1.00 95.69 78 LEU A CA 1
ATOM 585 C C . LEU A 1 78 ? 2.378 3.615 12.974 1.00 95.69 78 LEU A C 1
ATOM 587 O O . LEU A 1 78 ? 2.223 4.756 12.538 1.00 95.69 78 LEU A O 1
ATOM 591 N N . VAL A 1 79 ? 1.393 2.723 13.022 1.00 96.12 79 VAL A N 1
ATOM 592 C CA . VAL A 1 79 ? 0.018 3.014 12.615 1.00 96.12 79 VAL A CA 1
ATOM 593 C C . VAL A 1 79 ? -0.929 2.564 13.714 1.00 96.12 79 VAL A C 1
ATOM 595 O O . VAL A 1 79 ? -0.884 1.415 14.145 1.00 96.12 79 VAL A O 1
ATOM 598 N N . ASN A 1 80 ? -1.817 3.456 14.147 1.00 96.12 80 ASN A N 1
ATOM 599 C CA . ASN A 1 80 ? -2.901 3.090 15.048 1.00 96.12 80 ASN A CA 1
ATOM 600 C C . ASN A 1 80 ? -4.068 2.495 14.245 1.00 96.12 80 ASN A C 1
ATOM 602 O O . ASN A 1 80 ? -4.778 3.215 13.541 1.00 96.12 80 ASN A O 1
ATOM 606 N N . LEU A 1 81 ? -4.252 1.179 14.345 1.00 97.06 81 LEU A N 1
ATOM 607 C CA . LEU A 1 81 ? -5.303 0.442 13.657 1.00 97.06 81 LEU A CA 1
ATOM 608 C C . LEU A 1 81 ? -6.610 0.468 14.459 1.00 97.06 81 LEU A C 1
ATOM 610 O O . LEU A 1 81 ? -6.704 -0.066 15.565 1.00 97.06 81 LEU A O 1
ATOM 614 N N . GLU A 1 82 ? -7.651 1.062 13.890 1.00 96.81 82 GLU A N 1
ATOM 615 C CA . GLU A 1 82 ? -8.981 1.130 14.482 1.00 96.81 82 GLU A CA 1
ATOM 616 C C . GLU A 1 82 ? -9.655 -0.244 14.446 1.00 96.81 82 GLU A C 1
ATOM 618 O O . GLU A 1 82 ? -9.779 -0.875 13.395 1.00 96.81 82 GLU A O 1
ATOM 623 N N . ARG A 1 83 ? -10.126 -0.712 15.605 1.00 97.69 83 ARG A N 1
ATOM 624 C CA . ARG A 1 83 ? -10.812 -2.002 15.737 1.00 97.69 83 ARG A CA 1
ATOM 625 C C . ARG A 1 83 ? -12.002 -2.100 14.780 1.00 97.69 83 ARG A C 1
ATOM 627 O O . ARG A 1 83 ? -12.861 -1.226 14.759 1.00 97.69 83 ARG A O 1
ATOM 634 N N . GLY A 1 84 ? -12.078 -3.203 14.039 1.00 96.19 84 GLY A N 1
ATOM 635 C CA . GLY A 1 84 ? -13.136 -3.483 13.067 1.00 96.19 84 GLY A CA 1
ATOM 636 C C . GLY A 1 84 ? -12.929 -2.828 11.700 1.00 96.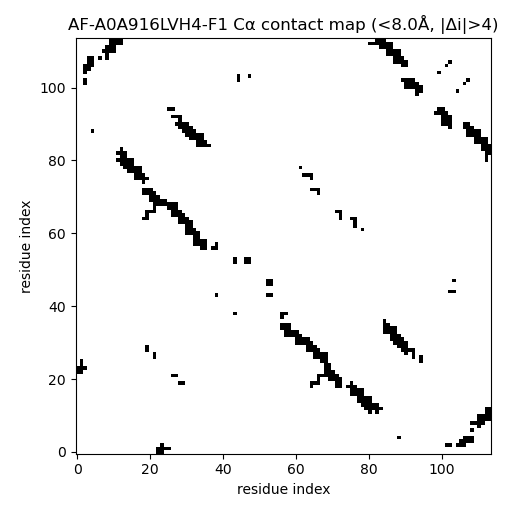19 84 GLY A C 1
ATOM 637 O O . GLY A 1 84 ? -13.713 -3.085 10.786 1.00 96.19 84 GLY A O 1
ATOM 638 N N . LYS A 1 85 ? -11.883 -2.011 11.525 1.00 95.81 85 LYS A N 1
ATOM 639 C CA . LYS A 1 85 ? -11.585 -1.341 10.258 1.00 95.81 85 LYS A CA 1
ATOM 640 C C . LYS A 1 85 ? -10.728 -2.218 9.346 1.00 95.81 85 LYS A C 1
ATOM 642 O O . LYS A 1 85 ? -9.931 -3.044 9.797 1.00 95.81 85 LYS A O 1
ATOM 647 N N . ARG A 1 86 ? -10.900 -2.022 8.038 1.00 95.94 86 ARG A N 1
ATOM 648 C CA . ARG A 1 86 ? -10.073 -2.637 6.994 1.00 95.94 86 ARG A CA 1
ATOM 649 C C . ARG A 1 86 ? -8.990 -1.660 6.559 1.00 95.94 86 ARG A C 1
ATOM 651 O O . ARG A 1 86 ? -9.245 -0.463 6.443 1.00 95.94 86 ARG A O 1
ATOM 658 N N . TYR A 1 87 ? -7.815 -2.191 6.266 1.00 95.12 87 TYR A N 1
ATOM 659 C CA . TYR A 1 87 ? -6.674 -1.440 5.767 1.00 95.12 87 TYR A CA 1
ATOM 660 C C . TYR A 1 87 ? -6.178 -2.066 4.472 1.00 95.12 87 TYR A C 1
ATOM 662 O O . TYR A 1 87 ? -6.172 -3.289 4.332 1.00 95.12 87 TYR A O 1
ATOM 670 N N . LEU A 1 88 ? -5.771 -1.223 3.530 1.00 93.81 88 LEU A N 1
ATOM 671 C CA . LEU A 1 88 ? -5.105 -1.637 2.304 1.00 93.81 88 LEU A CA 1
ATOM 672 C C . LEU A 1 88 ? -3.610 -1.349 2.450 1.00 93.81 88 LEU A C 1
ATOM 674 O O . LEU A 1 88 ? -3.205 -0.217 2.717 1.00 93.81 88 LEU A O 1
ATOM 678 N N . LEU A 1 89 ? -2.817 -2.399 2.288 1.00 95.25 89 LEU A N 1
ATOM 679 C CA . LEU A 1 89 ? -1.379 -2.341 2.077 1.00 95.25 89 LEU A CA 1
ATOM 680 C C . LEU A 1 89 ? -1.164 -2.321 0.567 1.00 95.25 89 LEU A C 1
ATOM 682 O O . LEU A 1 89 ? -1.707 -3.190 -0.117 1.00 95.25 89 LEU A O 1
ATOM 686 N N . LEU A 1 90 ? -0.425 -1.351 0.042 1.00 93.31 90 LEU A N 1
ATOM 687 C CA . LEU A 1 90 ? -0.195 -1.226 -1.399 1.00 93.31 90 LEU A CA 1
ATOM 688 C C . LEU A 1 90 ? 1.214 -0.720 -1.712 1.00 93.31 90 LEU A C 1
ATOM 690 O O . LEU A 1 90 ? 1.838 -0.057 -0.882 1.00 93.31 90 LEU A O 1
ATOM 694 N N . CYS A 1 91 ? 1.664 -1.020 -2.929 1.00 94.00 91 CYS A N 1
ATOM 695 C CA . CYS A 1 91 ? 2.852 -0.451 -3.552 1.00 94.00 91 CYS A CA 1
ATOM 696 C C . CYS A 1 91 ? 2.456 0.217 -4.873 1.00 94.00 91 CYS A C 1
ATOM 698 O O . CYS A 1 91 ? 1.894 -0.447 -5.740 1.00 94.00 91 CYS A O 1
ATOM 700 N N . ASN A 1 92 ? 2.735 1.508 -5.045 1.00 91.19 92 ASN A N 1
ATOM 701 C CA . ASN A 1 92 ? 2.388 2.260 -6.251 1.00 91.19 92 ASN A CA 1
ATOM 702 C C . ASN A 1 92 ? 3.597 2.573 -7.153 1.00 91.19 92 ASN A C 1
ATOM 704 O O . ASN A 1 92 ? 3.475 3.324 -8.121 1.00 91.19 92 ASN A O 1
ATOM 708 N N . PHE A 1 93 ? 4.764 1.996 -6.859 1.00 93.88 93 PHE A N 1
ATOM 709 C CA . PHE A 1 93 ? 5.943 2.101 -7.717 1.00 93.88 93 PHE A CA 1
ATOM 710 C C . PHE A 1 93 ? 5.719 1.479 -9.097 1.00 93.88 93 PHE A C 1
ATOM 712 O O . PHE A 1 93 ? 4.806 0.682 -9.304 1.00 93.88 93 PHE A O 1
ATOM 719 N N . GLN A 1 94 ? 6.566 1.871 -10.045 1.00 93.75 94 GLN A N 1
ATOM 720 C CA . GLN A 1 94 ? 6.648 1.338 -11.403 1.00 93.75 94 GLN A CA 1
ATOM 721 C C . GLN A 1 94 ? 8.117 1.035 -11.701 1.00 93.75 94 GLN A C 1
ATOM 723 O O . GLN A 1 94 ? 8.991 1.797 -11.287 1.00 93.75 94 GLN A O 1
ATOM 728 N N . ASP A 1 95 ? 8.393 -0.028 -12.457 1.00 93.19 95 ASP A N 1
ATOM 729 C CA . ASP A 1 95 ? 9.775 -0.374 -12.837 1.00 93.19 95 ASP A CA 1
ATOM 730 C C . ASP A 1 95 ? 10.368 0.613 -13.857 1.00 93.19 95 ASP A C 1
ATOM 732 O O . ASP A 1 95 ? 11.583 0.711 -14.019 1.00 93.19 95 ASP A O 1
ATOM 736 N N . SER A 1 96 ? 9.502 1.327 -14.582 1.00 93.00 96 SER A N 1
ATOM 737 C CA . SER A 1 96 ? 9.846 2.390 -15.529 1.00 93.00 96 SER A CA 1
ATOM 738 C C . SER A 1 96 ? 8.621 3.266 -15.809 1.00 93.00 96 SER A C 1
ATOM 740 O O . SER A 1 96 ? 7.497 2.860 -15.520 1.00 93.00 96 SER A O 1
ATOM 742 N N . ASP A 1 97 ? 8.817 4.426 -16.438 1.00 87.62 97 ASP A N 1
ATOM 743 C CA . ASP A 1 97 ? 7.751 5.402 -16.726 1.00 87.62 97 ASP A CA 1
ATOM 744 C C . ASP A 1 97 ? 6.583 4.860 -17.573 1.00 87.62 97 ASP A C 1
ATOM 746 O O . ASP A 1 97 ? 5.505 5.451 -17.591 1.00 87.62 97 ASP A O 1
ATOM 750 N N . SER A 1 98 ? 6.792 3.763 -18.310 1.00 88.50 98 SER A N 1
ATOM 751 C CA . SER A 1 98 ? 5.772 3.129 -19.157 1.00 88.50 98 SER A CA 1
ATOM 752 C C . SER A 1 98 ? 5.251 1.796 -18.610 1.00 88.50 98 SER A C 1
ATOM 754 O O . SER A 1 98 ? 4.360 1.197 -19.220 1.00 88.50 98 SER A O 1
ATOM 756 N N . ALA A 1 99 ? 5.796 1.317 -17.488 1.00 90.50 99 ALA A N 1
ATOM 757 C CA . ALA A 1 99 ? 5.353 0.085 -16.848 1.00 90.50 99 ALA A CA 1
ATOM 758 C C . ALA A 1 99 ? 4.023 0.286 -16.105 1.00 90.50 99 ALA A C 1
ATOM 760 O O . ALA A 1 99 ? 3.612 1.400 -15.805 1.00 90.50 99 ALA A O 1
ATOM 761 N N . LEU A 1 100 ? 3.337 -0.812 -15.790 1.00 89.50 100 LEU A N 1
ATOM 762 C CA . LEU A 1 100 ? 2.209 -0.766 -14.859 1.00 89.50 100 LEU A CA 1
ATOM 763 C C . LEU A 1 100 ? 2.718 -0.522 -13.433 1.00 89.50 100 LEU A C 1
ATOM 765 O O . LEU A 1 100 ? 3.820 -0.950 -13.085 1.00 89.50 100 LEU A O 1
ATOM 769 N N . THR A 1 101 ? 1.894 0.106 -12.590 1.00 90.31 101 THR A N 1
ATOM 770 C CA . THR A 1 101 ? 2.196 0.191 -11.153 1.00 90.31 101 THR A CA 1
ATOM 771 C C . THR A 1 101 ? 2.195 -1.202 -10.529 1.00 90.31 101 THR A C 1
ATOM 773 O O . THR A 1 101 ? 1.458 -2.092 -10.961 1.00 90.31 101 THR A O 1
ATOM 776 N N . HIS A 1 102 ? 2.986 -1.409 -9.479 1.00 93.81 102 HIS A N 1
ATOM 777 C CA . HIS A 1 102 ? 3.042 -2.685 -8.765 1.00 93.81 102 HIS A CA 1
ATOM 778 C C . HIS A 1 102 ? 1.670 -3.072 -8.204 1.00 93.81 102 HIS A C 1
ATOM 780 O O . HIS A 1 102 ? 1.306 -4.245 -8.238 1.00 93.81 102 HIS A O 1
ATOM 786 N N . L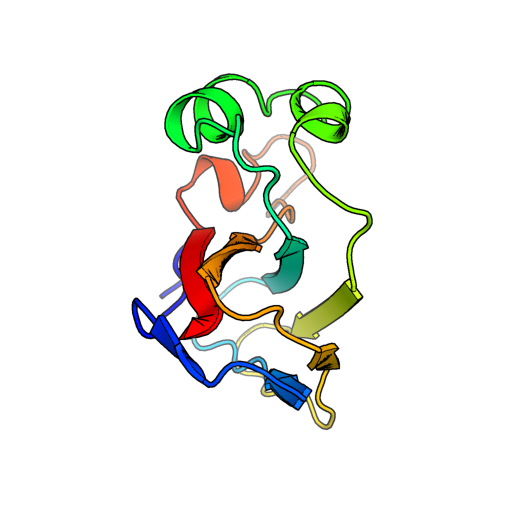EU A 1 103 ? 0.852 -2.098 -7.800 1.00 89.94 103 LEU A N 1
ATOM 787 C CA . LEU A 1 103 ? -0.553 -2.289 -7.440 1.00 89.94 103 LEU A CA 1
ATOM 788 C C . LEU A 1 103 ? -1.363 -2.932 -8.579 1.00 89.94 103 LEU A C 1
ATOM 790 O O . LEU A 1 103 ? -2.076 -3.907 -8.338 1.00 89.94 103 LEU A O 1
ATOM 794 N N . HIS A 1 104 ? -1.207 -2.464 -9.824 1.00 86.12 104 HIS A N 1
ATOM 795 C CA . HIS A 1 104 ? -1.837 -3.089 -10.998 1.00 86.12 104 HIS A CA 1
ATOM 796 C C . HIS A 1 104 ? -1.289 -4.486 -11.305 1.00 86.12 104 HIS A C 1
ATOM 798 O O . HIS A 1 104 ? -2.014 -5.316 -11.851 1.00 86.12 104 HIS A O 1
ATOM 804 N N . LEU A 1 105 ? -0.032 -4.759 -10.950 1.00 90.81 105 LEU A N 1
ATOM 805 C CA . LEU A 1 105 ? 0.556 -6.099 -11.029 1.00 90.81 105 LEU A CA 1
ATOM 806 C C . LEU A 1 105 ? 0.075 -7.029 -9.899 1.00 90.81 105 LEU A C 1
ATOM 808 O O . LEU A 1 105 ? 0.392 -8.217 -9.914 1.00 90.81 105 LEU A O 1
ATOM 812 N N . GLY A 1 106 ? -0.724 -6.519 -8.954 1.00 89.88 106 GLY A N 1
ATOM 813 C CA . GLY A 1 106 ? -1.315 -7.283 -7.855 1.00 89.88 106 GLY A CA 1
ATOM 814 C C . GLY A 1 106 ? -0.656 -7.064 -6.493 1.00 89.88 106 GLY A C 1
ATOM 815 O O . GLY A 1 106 ? -0.999 -7.768 -5.543 1.00 89.88 106 GLY A O 1
ATOM 816 N N . MET A 1 107 ? 0.245 -6.086 -6.358 1.00 94.19 107 MET A N 1
ATOM 817 C CA . MET A 1 107 ? 0.980 -5.823 -5.119 1.00 94.19 107 MET A CA 1
ATOM 818 C C . MET A 1 107 ? 0.147 -5.047 -4.099 1.00 94.19 107 MET A C 1
ATOM 820 O O . MET A 1 107 ? 0.381 -3.872 -3.801 1.00 94.19 107 MET A O 1
ATOM 824 N N . PHE A 1 108 ? -0.836 -5.740 -3.535 1.00 92.94 108 PHE A N 1
ATOM 825 C CA . PHE A 1 108 ? -1.646 -5.246 -2.438 1.00 92.94 108 PHE A CA 1
ATOM 826 C C . PHE A 1 108 ? -2.026 -6.355 -1.459 1.00 92.94 108 PHE A C 1
ATOM 828 O O . PHE A 1 108 ? -1.987 -7.547 -1.768 1.00 92.94 108 PHE A O 1
ATOM 835 N N . ARG A 1 109 ? -2.449 -5.950 -0.263 1.00 94.75 109 ARG A N 1
ATOM 836 C CA . ARG A 1 109 ? -3.121 -6.827 0.696 1.00 94.75 109 ARG A CA 1
ATOM 837 C C . ARG A 1 109 ? -4.186 -6.051 1.448 1.00 94.75 109 ARG A C 1
ATOM 839 O O . ARG A 1 109 ? -3.950 -4.923 1.863 1.00 94.75 109 ARG A O 1
ATOM 846 N N . VAL A 1 110 ? -5.346 -6.664 1.655 1.00 94.44 110 VAL A N 1
ATOM 847 C CA . VAL A 1 110 ? -6.351 -6.138 2.583 1.00 94.44 110 VAL A CA 1
ATOM 848 C C . VAL A 1 110 ? -6.177 -6.845 3.912 1.00 94.44 110 VAL A C 1
ATOM 850 O O . VAL A 1 110 ? -6.161 -8.073 3.951 1.00 94.44 110 VAL A O 1
ATOM 853 N N . VAL A 1 111 ? -6.074 -6.076 4.988 1.00 96.31 111 VAL A N 1
ATOM 854 C CA . VAL A 1 111 ? -5.945 -6.600 6.348 1.00 96.31 111 VAL A CA 1
ATOM 855 C C . VAL A 1 111 ? -7.043 -6.028 7.234 1.00 96.31 111 VAL A C 1
ATOM 857 O O . VAL A 1 111 ? -7.408 -4.857 7.120 1.00 96.31 111 VAL A O 1
ATOM 860 N N . SER A 1 112 ? -7.598 -6.858 8.111 1.00 97.19 112 SER A N 1
ATOM 861 C CA . SER A 1 112 ? -8.610 -6.429 9.086 1.00 97.19 112 SER A CA 1
ATOM 862 C C . SER A 1 112 ? -7.985 -6.203 10.458 1.00 97.19 112 SER A C 1
ATOM 864 O O . SER A 1 112 ? -7.246 -7.057 10.946 1.00 97.19 112 SER A O 1
ATOM 866 N N . ALA A 1 113 ? -8.311 -5.090 11.108 1.00 97.56 113 ALA A N 1
ATOM 867 C CA . ALA A 1 113 ? -7.890 -4.811 12.476 1.00 97.56 113 ALA A CA 1
ATOM 868 C C . ALA A 1 113 ? -8.886 -5.416 13.477 1.00 97.56 113 ALA A C 1
ATOM 870 O O . ALA A 1 113 ? -10.070 -5.066 13.460 1.00 97.56 113 ALA A O 1
ATOM 871 N N . ARG A 1 114 ? -8.436 -6.328 14.345 1.00 95.19 114 ARG A N 1
ATOM 872 C CA . ARG A 1 114 ? -9.296 -7.062 15.291 1.00 95.19 114 ARG A CA 1
ATOM 873 C C . ARG A 1 114 ? -8.737 -7.164 16.701 1.00 95.19 114 ARG A C 1
ATOM 875 O O . ARG A 1 114 ? -7.548 -6.881 16.922 1.00 95.19 114 ARG A O 1
#